Protein AF-A0A0D6LN26-F1 (afdb_monomer_lite)

InterPro domains:
  IPR051962 Cuticlin domain-cont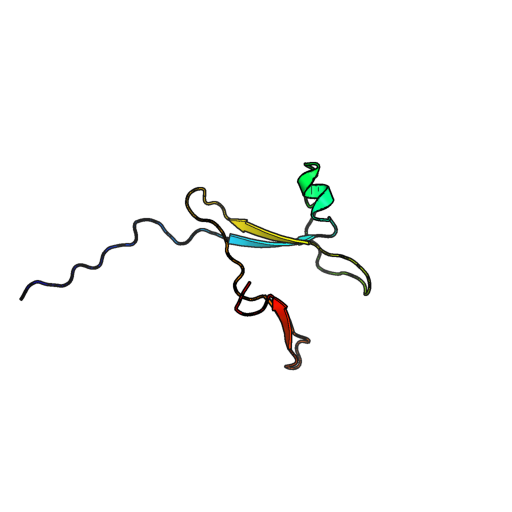aining protein [PTHR22907] (1-82)
  IPR057475 Cuticlin, C-terminal domain [PF25301] (28-82)

pLDDT: mean 87.1, std 10.96, range [46.34, 97.06]

Organism: NCBI:txid53326

Secondary structure (DSSP, 8-state):
-PPPPP---SSPPP-EEEEEES--HHHHHTT----S--S---TT---EEEEEE--SS-------EEEE-SSS-EEEEE-TT-

Sequence (82 aa):
MIPTTELEARHGIPGCSYSIHRSSIEDLDEGKAAGPPIQFARVGDRVLHQWHCNDKMFGVLINNCYVTDGFGKKADVINDKG

Radius of gyration: 18.26 Å; chains: 1; bounding box: 32×59×32 Å

Structure (mmCIF, N/CA/C/O backbone):
data_AF-A0A0D6LN26-F1
#
_entry.id   AF-A0A0D6LN26-F1
#
loop_
_atom_site.group_PDB
_atom_site.id
_atom_site.type_symbol
_atom_site.label_atom_id
_atom_site.label_alt_id
_atom_site.label_comp_id
_atom_site.label_asym_id
_atom_site.label_entity_id
_atom_site.label_seq_id
_atom_site.pdbx_PDB_ins_code
_atom_site.Cartn_x
_atom_site.Cartn_y
_atom_site.Cartn_z
_atom_site.occupancy
_atom_site.B_iso_or_equiv
_atom_site.auth_seq_id
_atom_site.auth_comp_id
_atom_site.auth_asym_id
_atom_site.auth_atom_id
_atom_site.pdbx_PDB_model_num
ATOM 1 N N . MET A 1 1 ? 16.124 -45.156 -12.731 1.00 46.34 1 MET A N 1
ATOM 2 C CA . MET A 1 1 ? 15.373 -44.041 -12.119 1.00 46.34 1 MET A CA 1
ATOM 3 C C . MET A 1 1 ? 16.099 -42.757 -12.462 1.00 46.34 1 MET A C 1
ATOM 5 O O . MET A 1 1 ? 17.289 -42.683 -12.194 1.00 46.34 1 MET A O 1
ATOM 9 N N . ILE A 1 2 ? 15.422 -41.812 -13.112 1.00 65.56 2 ILE A N 1
ATOM 10 C CA . ILE A 1 2 ? 15.963 -40.471 -13.364 1.00 65.56 2 ILE A CA 1
ATOM 11 C C . ILE A 1 2 ? 15.628 -39.642 -12.117 1.00 65.56 2 ILE A C 1
ATOM 13 O O . ILE A 1 2 ? 14.450 -39.596 -11.760 1.00 65.56 2 ILE A O 1
ATOM 17 N N . PRO A 1 3 ? 16.617 -39.072 -11.410 1.00 74.69 3 PRO A N 1
ATOM 18 C CA . PRO A 1 3 ? 16.348 -38.240 -10.247 1.00 74.69 3 PRO A CA 1
ATOM 19 C C . PRO A 1 3 ? 15.658 -36.946 -10.682 1.00 74.69 3 PRO A C 1
ATOM 21 O O . PRO A 1 3 ? 15.942 -36.402 -11.749 1.00 74.69 3 PRO A O 1
ATOM 24 N N . THR A 1 4 ? 14.746 -36.452 -9.853 1.00 71.00 4 THR A N 1
ATOM 25 C CA . THR A 1 4 ? 14.167 -35.121 -10.020 1.00 71.00 4 THR A CA 1
ATOM 26 C C . THR A 1 4 ? 15.239 -34.087 -9.687 1.00 71.00 4 THR A C 1
ATOM 28 O O . THR A 1 4 ? 15.802 -34.114 -8.594 1.00 71.00 4 THR A O 1
ATOM 31 N N . THR A 1 5 ? 15.533 -33.185 -10.620 1.00 74.31 5 THR A N 1
ATOM 32 C CA . THR A 1 5 ? 16.404 -32.032 -10.368 1.00 74.31 5 THR A CA 1
ATOM 33 C C . THR A 1 5 ? 15.526 -30.866 -9.933 1.00 74.31 5 THR A C 1
ATOM 35 O O . THR A 1 5 ? 14.641 -30.462 -10.689 1.00 74.31 5 THR A O 1
ATOM 38 N N . GLU A 1 6 ? 15.746 -30.322 -8.735 1.00 69.00 6 GLU A N 1
ATOM 39 C CA . GLU A 1 6 ? 15.127 -29.053 -8.350 1.00 69.00 6 GLU A CA 1
ATOM 40 C C . GLU A 1 6 ? 15.661 -27.945 -9.259 1.00 69.00 6 GLU A C 1
ATOM 42 O O . GLU A 1 6 ? 16.866 -27.703 -9.352 1.00 69.00 6 GLU A O 1
ATOM 47 N N . LEU A 1 7 ? 14.751 -27.290 -9.975 1.00 69.12 7 LEU A N 1
ATOM 48 C CA . LEU A 1 7 ? 15.071 -26.078 -10.706 1.00 69.12 7 LEU A CA 1
ATOM 49 C C . LEU A 1 7 ? 15.136 -24.948 -9.678 1.00 69.12 7 LEU A C 1
ATOM 51 O O . LEU A 1 7 ? 14.097 -24.467 -9.230 1.00 69.12 7 LEU A O 1
ATOM 55 N N . GLU A 1 8 ? 16.341 -24.520 -9.300 1.00 61.22 8 GLU A N 1
ATOM 56 C CA . GLU A 1 8 ? 16.486 -23.274 -8.551 1.00 61.22 8 GLU A CA 1
ATOM 57 C C . GLU A 1 8 ? 15.853 -22.147 -9.372 1.00 61.22 8 GLU A C 1
ATOM 59 O O . GLU A 1 8 ? 16.280 -21.855 -10.496 1.00 61.22 8 GLU A O 1
ATOM 64 N N . ALA A 1 9 ? 14.810 -21.522 -8.824 1.00 59.91 9 ALA A N 1
ATOM 65 C CA . ALA A 1 9 ? 14.268 -20.288 -9.359 1.00 59.91 9 ALA A CA 1
ATOM 66 C C . ALA A 1 9 ? 15.391 -19.244 -9.312 1.00 59.91 9 ALA A C 1
ATOM 68 O O . ALA A 1 9 ? 15.685 -18.663 -8.274 1.00 59.91 9 ALA A O 1
ATOM 69 N N . ARG A 1 10 ? 16.063 -19.032 -10.449 1.00 59.00 10 ARG A N 1
ATOM 70 C CA . ARG A 1 10 ? 17.249 -18.164 -10.560 1.00 59.00 10 ARG A CA 1
ATOM 71 C C . ARG A 1 10 ? 16.965 -16.679 -10.294 1.00 59.00 10 ARG A C 1
ATOM 73 O O . ARG A 1 10 ? 17.883 -15.872 -10.375 1.00 59.00 10 ARG A O 1
ATOM 80 N N . HIS A 1 11 ? 15.717 -16.321 -9.999 1.00 61.56 11 HIS A N 1
ATOM 81 C CA . HIS A 1 11 ? 15.316 -14.993 -9.559 1.00 61.56 11 HIS A CA 1
ATOM 82 C C . HIS A 1 11 ? 14.629 -15.102 -8.203 1.00 61.56 11 HIS A C 1
ATOM 84 O O . HIS A 1 11 ? 13.597 -15.760 -8.074 1.00 61.56 11 HIS A O 1
ATOM 90 N N . GLY A 1 12 ? 15.226 -14.464 -7.195 1.00 67.94 12 GLY A N 1
ATOM 91 C CA . GLY A 1 12 ? 14.600 -14.306 -5.890 1.00 67.94 12 GLY A CA 1
ATOM 92 C C . GLY A 1 12 ? 13.291 -13.529 -6.011 1.00 67.94 12 GLY A C 1
ATOM 93 O O . GLY A 1 12 ? 13.124 -12.712 -6.916 1.00 67.94 12 GLY A O 1
ATOM 94 N N . ILE A 1 13 ? 12.363 -13.793 -5.094 1.00 70.62 13 ILE A N 1
ATOM 95 C CA . ILE A 1 13 ? 11.109 -13.042 -5.003 1.00 70.62 13 ILE A CA 1
ATOM 96 C C . ILE A 1 13 ? 11.459 -11.555 -4.818 1.00 70.62 13 ILE A C 1
ATOM 98 O O . ILE A 1 13 ? 12.270 -11.241 -3.939 1.00 70.62 13 ILE A O 1
ATOM 102 N N . PRO A 1 14 ? 10.885 -10.645 -5.624 1.00 81.06 14 PRO A N 1
ATOM 103 C CA . PRO A 1 14 ? 11.221 -9.234 -5.549 1.00 81.06 14 PRO A CA 1
ATOM 104 C C . PRO A 1 14 ? 10.838 -8.638 -4.194 1.00 81.06 14 PRO A C 1
ATOM 106 O O . PRO A 1 14 ? 9.801 -8.962 -3.610 1.00 81.06 14 PRO A O 1
ATOM 109 N N . GLY A 1 15 ? 11.692 -7.748 -3.691 1.00 84.62 15 GLY A N 1
ATOM 110 C CA . GLY A 1 15 ? 11.439 -7.028 -2.453 1.00 84.62 15 GLY A CA 1
ATOM 111 C C . GLY A 1 15 ? 10.394 -5.947 -2.694 1.00 84.62 15 GLY A C 1
ATOM 112 O O . GLY A 1 15 ? 10.658 -4.967 -3.389 1.00 84.62 15 GLY A O 1
ATOM 113 N N . CYS A 1 16 ? 9.216 -6.113 -2.104 1.00 88.88 16 CYS A N 1
ATOM 114 C CA . CYS A 1 16 ? 8.137 -5.140 -2.198 1.00 88.88 16 CYS A CA 1
ATOM 115 C C . CYS A 1 16 ? 7.887 -4.471 -0.847 1.00 88.88 16 CYS A C 1
ATOM 117 O O . CYS A 1 16 ? 7.863 -5.133 0.192 1.00 88.88 16 CYS A O 1
ATOM 119 N N . SER A 1 17 ? 7.669 -3.161 -0.863 1.00 91.44 17 SER A N 1
ATOM 120 C CA . SER A 1 17 ? 7.243 -2.378 0.291 1.00 91.44 17 SER A CA 1
ATOM 121 C C . SER A 1 17 ? 5.846 -1.808 0.070 1.00 91.44 17 SER A C 1
ATOM 123 O O . SER A 1 17 ? 5.403 -1.613 -1.062 1.00 91.44 17 SER A O 1
ATOM 125 N N . TYR A 1 18 ? 5.149 -1.564 1.176 1.00 92.44 18 TYR A N 1
ATOM 126 C CA . TYR A 1 18 ? 3.811 -0.992 1.196 1.00 92.44 18 TYR A CA 1
ATOM 127 C C . TYR A 1 18 ? 3.784 0.249 2.087 1.00 92.44 18 TYR A C 1
ATOM 129 O O . TYR A 1 18 ? 4.313 0.230 3.202 1.00 92.44 18 TYR A O 1
ATOM 137 N N . SER A 1 19 ? 3.144 1.310 1.605 1.00 95.00 19 SER A N 1
ATOM 138 C CA . SER A 1 19 ? 2.966 2.564 2.333 1.00 95.00 19 SER A CA 1
ATOM 139 C C . SER A 1 19 ? 1.641 3.243 1.985 1.00 95.00 19 SER A C 1
ATOM 141 O O . SER A 1 19 ? 1.051 3.005 0.932 1.00 95.00 19 SER A O 1
ATOM 143 N N . ILE A 1 20 ? 1.160 4.095 2.8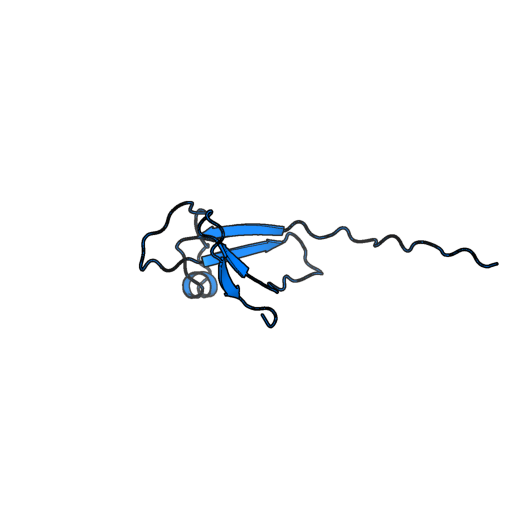94 1.00 95.94 20 ILE A N 1
ATOM 144 C CA . ILE A 1 20 ? -0.067 4.882 2.720 1.00 95.94 20 ILE A CA 1
ATOM 145 C C . ILE A 1 20 ? 0.303 6.363 2.689 1.00 95.94 20 ILE A C 1
ATOM 147 O O . ILE A 1 20 ? 1.095 6.807 3.519 1.00 95.94 20 ILE A O 1
ATOM 151 N N . HIS A 1 21 ? -0.287 7.131 1.776 1.00 97.06 21 HIS A N 1
ATOM 152 C CA . HIS A 1 21 ? 0.008 8.548 1.553 1.00 97.06 21 HIS A CA 1
ATOM 153 C C . HIS A 1 21 ? -1.274 9.392 1.476 1.00 97.06 21 HIS A C 1
ATOM 155 O O . HIS A 1 21 ? -2.361 8.866 1.246 1.00 97.06 21 HIS A O 1
ATOM 161 N N . ARG A 1 22 ? -1.154 10.716 1.662 1.00 95.75 22 ARG A N 1
ATOM 162 C CA . ARG A 1 22 ? -2.275 11.676 1.492 1.00 95.75 22 ARG A CA 1
ATOM 163 C C . ARG A 1 22 ? -2.485 12.150 0.054 1.00 95.75 22 ARG A C 1
ATOM 165 O O . ARG A 1 22 ? -3.445 12.864 -0.206 1.00 95.75 22 ARG A O 1
ATOM 172 N N . SER A 1 23 ? -1.551 11.834 -0.831 1.00 94.81 23 SER A N 1
ATOM 173 C CA . SER A 1 23 ? -1.629 12.166 -2.251 1.00 94.81 23 SER A CA 1
ATOM 174 C C . SER A 1 23 ? -2.722 11.364 -2.954 1.00 94.81 23 SER A C 1
ATOM 176 O O . SER A 1 23 ? -3.343 10.470 -2.374 1.00 94.81 23 SER A O 1
ATOM 178 N N . SER A 1 24 ? -2.954 11.715 -4.212 1.00 94.62 24 SER A N 1
ATOM 179 C CA . SER A 1 24 ? -3.923 11.078 -5.096 1.00 94.62 24 SER A CA 1
ATOM 180 C C . SER A 1 24 ? -3.247 10.412 -6.302 1.00 94.62 24 SER A C 1
ATOM 182 O O . SER A 1 24 ? -2.044 10.571 -6.508 1.00 94.62 24 SER A O 1
ATOM 184 N N . ILE A 1 25 ? -4.014 9.651 -7.091 1.00 92.62 25 ILE A N 1
ATOM 185 C CA . ILE A 1 25 ? -3.515 9.081 -8.354 1.00 92.62 25 ILE A CA 1
ATOM 186 C C . ILE A 1 25 ? -3.265 10.199 -9.366 1.00 92.62 25 ILE A C 1
ATOM 188 O O . ILE A 1 25 ? -2.249 10.188 -10.048 1.00 92.62 25 ILE A O 1
ATOM 192 N N . GLU A 1 26 ? -4.126 11.214 -9.380 1.00 94.56 26 GLU A N 1
ATOM 193 C CA . GLU A 1 26 ? -4.010 12.374 -10.259 1.00 94.56 26 GLU A CA 1
ATOM 194 C C . GLU A 1 26 ? -2.700 13.137 -10.005 1.00 94.56 26 GLU A C 1
ATOM 196 O O . GLU A 1 26 ? -2.015 13.537 -10.942 1.00 94.56 26 GLU A O 1
ATOM 201 N N . ASP A 1 27 ? -2.292 13.269 -8.737 1.00 94.12 27 ASP A N 1
ATOM 202 C CA . ASP A 1 27 ? -0.997 13.863 -8.395 1.00 94.12 27 ASP A CA 1
ATOM 203 C C . ASP A 1 27 ? 0.178 13.061 -8.976 1.00 94.12 27 ASP A C 1
ATOM 205 O O . ASP A 1 27 ? 1.146 13.655 -9.454 1.00 94.12 27 ASP A O 1
ATOM 209 N N . LEU A 1 28 ? 0.103 11.725 -8.945 1.00 92.38 28 LEU A N 1
ATOM 210 C CA . LEU A 1 28 ? 1.142 10.861 -9.512 1.00 92.38 28 LEU A CA 1
ATOM 211 C C . LEU A 1 28 ? 1.187 10.940 -11.040 1.00 92.38 28 LEU A C 1
ATOM 213 O O . LEU A 1 28 ? 2.279 10.991 -11.605 1.00 92.38 28 LEU A O 1
ATOM 217 N N . ASP A 1 29 ? 0.026 10.978 -11.693 1.00 94.38 29 ASP A N 1
ATOM 218 C CA . ASP A 1 29 ? -0.089 11.086 -13.151 1.00 94.38 29 ASP A CA 1
ATOM 219 C C . ASP A 1 29 ? 0.454 12.430 -13.665 1.00 94.38 29 ASP A C 1
ATOM 221 O O . ASP A 1 29 ? 1.046 12.505 -14.742 1.00 94.38 29 ASP A O 1
ATOM 225 N N . GLU A 1 30 ? 0.343 13.489 -12.858 1.00 96.69 30 GLU A N 1
ATOM 226 C CA . GLU A 1 30 ? 0.984 14.789 -13.096 1.00 96.69 30 GLU A CA 1
ATOM 227 C C . GLU A 1 30 ? 2.497 14.798 -12.782 1.00 96.69 30 GLU A C 1
ATOM 229 O O . GLU A 1 30 ? 3.168 15.819 -12.955 1.00 96.69 30 GLU A O 1
ATOM 234 N N . GLY A 1 31 ? 3.057 13.678 -12.318 1.00 93.94 31 GLY A N 1
ATOM 235 C CA . GLY A 1 31 ? 4.474 13.525 -11.992 1.00 93.94 31 GLY A CA 1
ATOM 236 C C . GLY A 1 31 ? 4.874 14.053 -10.612 1.00 93.94 31 GLY A C 1
ATOM 237 O O . GLY A 1 31 ? 6.070 14.171 -10.324 1.00 93.94 31 GLY A O 1
ATOM 238 N N . LYS A 1 32 ? 3.915 14.377 -9.736 1.00 95.19 32 LYS A N 1
ATOM 239 C CA . LYS A 1 32 ? 4.216 14.735 -8.344 1.00 95.19 32 LYS A CA 1
ATOM 240 C C . LYS A 1 32 ? 4.556 13.477 -7.548 1.00 95.19 32 LYS A C 1
ATOM 242 O O . LYS A 1 32 ? 4.081 12.377 -7.814 1.00 95.19 32 LYS A O 1
ATOM 247 N N . ALA A 1 33 ? 5.384 13.641 -6.522 1.00 92.31 33 ALA A N 1
ATOM 248 C CA . ALA A 1 33 ? 5.696 12.547 -5.612 1.00 92.31 33 ALA A CA 1
ATOM 249 C C . ALA A 1 33 ? 4.497 12.219 -4.705 1.00 92.31 33 ALA A C 1
ATOM 251 O O . ALA A 1 33 ? 3.781 13.120 -4.269 1.00 92.31 33 ALA A O 1
ATOM 252 N N . ALA A 1 34 ? 4.364 10.947 -4.306 1.00 93.00 34 ALA A N 1
ATOM 253 C CA . ALA A 1 34 ? 3.346 10.505 -3.346 1.00 93.00 34 ALA A CA 1
ATOM 254 C C . ALA A 1 34 ? 3.434 11.232 -1.985 1.00 93.00 34 ALA A C 1
ATOM 256 O O . ALA A 1 34 ? 2.456 11.301 -1.238 1.00 93.00 34 ALA A O 1
ATOM 257 N N . GLY A 1 35 ? 4.601 11.787 -1.651 1.00 93.94 35 GLY A N 1
ATOM 258 C CA . GLY A 1 35 ? 4.859 12.457 -0.380 1.00 93.94 35 GLY A CA 1
ATOM 259 C C . GLY A 1 35 ? 5.225 11.479 0.742 1.00 93.94 35 GLY A C 1
ATOM 260 O O . GLY A 1 35 ? 5.427 10.291 0.495 1.00 93.94 35 GLY A O 1
ATOM 261 N N . PRO A 1 36 ? 5.353 11.956 1.990 1.00 96.06 36 PRO A N 1
ATOM 262 C CA . PRO A 1 36 ? 5.725 11.105 3.115 1.00 96.06 36 PRO A CA 1
ATOM 263 C C . PRO A 1 36 ? 4.605 10.113 3.474 1.00 96.06 36 PRO A C 1
ATOM 265 O O . PRO A 1 36 ? 3.424 10.456 3.347 1.00 96.06 36 PRO A O 1
ATOM 268 N N . PRO A 1 37 ? 4.954 8.905 3.955 1.00 96.81 37 PRO A N 1
ATOM 269 C CA . PRO A 1 37 ? 3.968 7.953 4.437 1.00 96.81 37 PRO A CA 1
ATOM 270 C C . PRO A 1 37 ? 3.266 8.478 5.692 1.00 96.81 37 PRO A C 1
ATOM 272 O O . PRO A 1 37 ? 3.861 9.174 6.521 1.00 96.81 37 PRO A O 1
ATOM 275 N N . ILE A 1 38 ? 1.996 8.122 5.849 1.00 96.62 38 ILE A N 1
ATOM 276 C CA . ILE A 1 38 ? 1.172 8.504 6.994 1.00 96.62 38 ILE A CA 1
ATOM 277 C C . ILE A 1 38 ? 0.812 7.299 7.854 1.00 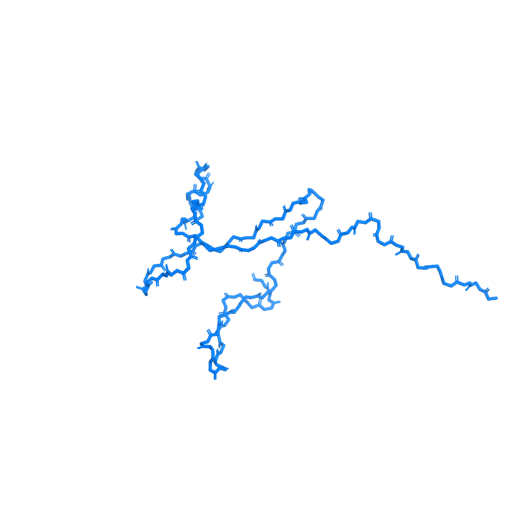96.62 38 ILE A C 1
ATOM 279 O O . ILE A 1 38 ? 0.698 6.176 7.374 1.00 96.62 38 ILE A O 1
ATOM 283 N N . GLN A 1 39 ? 0.580 7.567 9.136 1.00 95.38 39 GLN A N 1
ATOM 284 C CA . GLN A 1 39 ? 0.080 6.578 10.095 1.00 95.38 39 GLN A CA 1
ATOM 285 C C . GLN A 1 39 ? -1.387 6.821 10.473 1.00 95.38 39 GLN A C 1
ATOM 287 O O . GLN A 1 39 ? -2.053 5.919 10.966 1.00 95.38 39 GLN A O 1
ATOM 292 N N . PHE A 1 40 ? -1.896 8.036 10.238 1.00 94.75 40 PHE A N 1
ATOM 2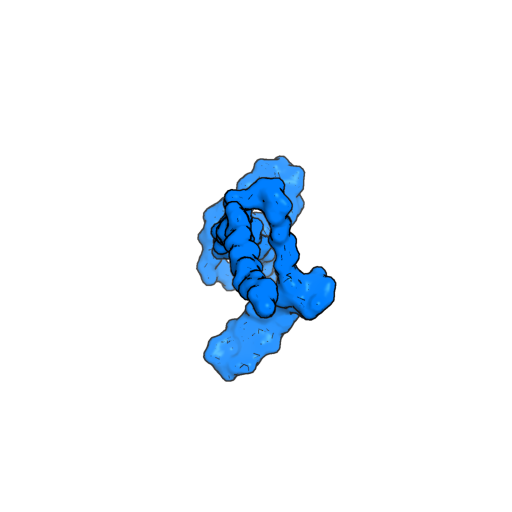93 C CA . PHE A 1 40 ? -3.230 8.453 10.660 1.00 94.75 40 PHE A CA 1
ATOM 294 C C . PHE A 1 40 ? -3.931 9.259 9.563 1.00 94.75 40 PHE A C 1
ATOM 296 O O . PHE A 1 40 ? -3.335 10.161 8.958 1.00 94.75 40 PHE A O 1
ATOM 303 N N . ALA A 1 41 ? -5.216 8.971 9.378 1.00 94.56 41 ALA A N 1
ATOM 304 C CA . ALA A 1 41 ? -6.146 9.681 8.507 1.00 94.56 41 ALA A CA 1
ATOM 305 C C . ALA A 1 41 ? -7.460 9.935 9.262 1.00 94.56 41 ALA A C 1
ATOM 307 O O . ALA A 1 41 ? -7.741 9.284 10.272 1.00 94.56 41 ALA A O 1
ATOM 308 N N . ARG A 1 42 ? -8.252 10.902 8.801 1.00 95.19 42 ARG A N 1
ATOM 309 C CA . ARG A 1 42 ? -9.577 11.211 9.347 1.00 95.19 42 ARG A CA 1
ATOM 310 C C . ARG A 1 42 ? -10.664 10.596 8.476 1.00 95.19 42 ARG A C 1
ATOM 312 O O . ARG A 1 42 ? -10.467 10.332 7.294 1.00 95.19 42 ARG A O 1
ATOM 319 N N . VAL A 1 43 ? -11.840 10.392 9.062 1.00 94.25 43 VAL A N 1
ATOM 320 C CA . VAL A 1 43 ? -13.018 9.973 8.295 1.00 94.25 43 VAL A CA 1
ATOM 321 C C . VAL A 1 43 ? -13.328 11.040 7.243 1.00 94.25 43 VAL A C 1
ATOM 323 O O . VAL A 1 43 ? -13.464 12.214 7.581 1.00 94.25 43 VAL A O 1
ATOM 326 N N . GLY A 1 44 ? -13.433 10.613 5.984 1.00 94.06 44 GLY A N 1
ATOM 327 C CA . GLY A 1 44 ? -13.622 11.487 4.824 1.00 94.06 44 GLY A CA 1
ATOM 328 C C . GLY A 1 44 ? -12.338 11.784 4.043 1.00 94.06 44 GLY A C 1
ATOM 329 O O . GLY A 1 44 ? -12.434 12.205 2.892 1.00 94.06 44 GLY A O 1
ATOM 330 N N . ASP A 1 45 ? -11.158 11.515 4.611 1.00 94.19 45 ASP A N 1
ATOM 331 C CA . ASP 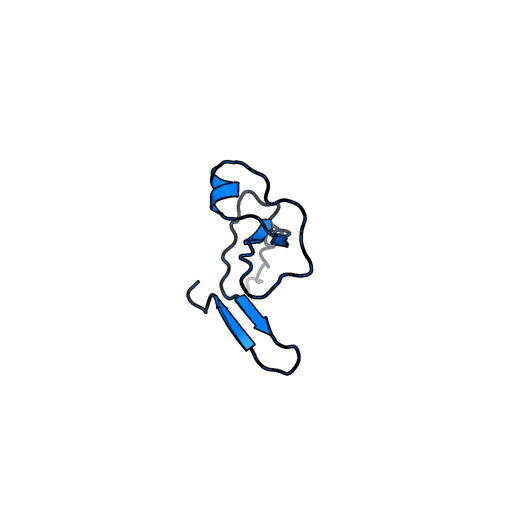A 1 45 ? -9.896 11.659 3.885 1.00 94.19 45 ASP A CA 1
ATOM 332 C C . ASP A 1 45 ? -9.787 10.592 2.787 1.00 94.19 45 ASP A C 1
ATOM 334 O O . ASP A 1 45 ? -10.124 9.421 2.985 1.00 94.19 45 ASP A O 1
ATOM 338 N N . ARG A 1 46 ? -9.259 10.992 1.628 1.00 92.12 46 ARG A N 1
ATOM 339 C CA . ARG A 1 46 ? -8.801 10.062 0.592 1.00 92.12 46 ARG A CA 1
ATOM 340 C C . ARG A 1 46 ? -7.330 9.757 0.846 1.00 92.12 46 ARG A C 1
ATOM 342 O O . ARG A 1 46 ? -6.553 10.666 1.127 1.00 92.12 46 ARG A O 1
ATOM 349 N N . VAL A 1 47 ? -6.963 8.484 0.755 1.00 95.25 47 VAL A N 1
ATOM 350 C CA . VAL A 1 47 ? -5.582 8.030 0.932 1.00 95.25 47 VAL A CA 1
ATOM 351 C C . VAL A 1 47 ? -5.153 7.174 -0.248 1.00 95.25 47 VAL A C 1
ATOM 353 O O . VAL A 1 47 ? -5.950 6.421 -0.808 1.00 95.25 47 VAL A O 1
ATOM 356 N N . LEU A 1 48 ? -3.881 7.285 -0.606 1.00 95.12 48 LEU A N 1
ATOM 357 C CA . LEU A 1 48 ? -3.238 6.479 -1.629 1.00 95.12 48 LEU A CA 1
ATOM 358 C C . LEU A 1 48 ? -2.516 5.307 -0.967 1.00 95.12 48 LEU A C 1
ATOM 360 O O . LEU A 1 48 ? -1.643 5.505 -0.123 1.00 95.12 48 LEU A O 1
ATOM 364 N N . HIS A 1 49 ? -2.853 4.095 -1.390 1.00 94.12 49 HIS A N 1
ATOM 365 C CA . HIS A 1 49 ? -2.133 2.877 -1.041 1.00 94.12 49 HIS A CA 1
ATOM 366 C C . HIS A 1 49 ? -1.093 2.596 -2.126 1.00 94.12 49 HIS A C 1
ATOM 368 O O . HIS A 1 49 ? -1.452 2.404 -3.287 1.00 94.12 49 HIS A O 1
ATOM 374 N N . GLN A 1 50 ? 0.187 2.580 -1.762 1.00 92.50 50 GLN A N 1
ATOM 375 C CA . GLN A 1 50 ? 1.285 2.409 -2.704 1.00 92.50 50 GLN A CA 1
ATOM 376 C C . GLN A 1 50 ? 2.060 1.127 -2.404 1.00 92.50 50 GLN A C 1
ATOM 378 O O . GLN A 1 50 ? 2.536 0.922 -1.288 1.00 92.50 50 GLN A O 1
ATOM 383 N N . TRP A 1 51 ? 2.227 0.299 -3.436 1.00 91.12 51 TRP A N 1
ATOM 384 C CA . TRP A 1 51 ? 3.181 -0.805 -3.449 1.00 91.12 51 TRP A CA 1
ATOM 385 C C . TRP A 1 51 ? 4.364 -0.421 -4.329 1.00 91.12 51 TRP A C 1
ATOM 387 O O . TRP A 1 51 ? 4.184 -0.005 -5.474 1.00 91.12 51 TRP A O 1
ATOM 397 N N . HIS A 1 52 ? 5.573 -0.557 -3.797 1.00 88.19 52 HIS A N 1
ATOM 398 C CA . HIS A 1 52 ? 6.806 -0.316 -4.534 1.00 88.19 52 HIS A CA 1
ATOM 399 C C . HIS A 1 52 ? 7.653 -1.584 -4.530 1.00 88.19 52 HIS A C 1
ATOM 401 O O . HIS A 1 52 ? 7.992 -2.086 -3.462 1.00 88.19 52 HIS A O 1
ATOM 407 N N . CYS A 1 53 ? 8.012 -2.086 -5.710 1.00 88.38 53 CYS A N 1
ATOM 408 C CA . CYS A 1 53 ? 8.900 -3.237 -5.849 1.00 88.38 53 CYS A CA 1
ATOM 409 C C . CYS A 1 53 ? 10.146 -2.848 -6.625 1.00 88.38 53 CYS A C 1
ATOM 411 O O . CYS A 1 53 ? 10.081 -2.129 -7.622 1.00 88.38 53 CYS A O 1
ATOM 413 N N . ASN A 1 54 ? 11.286 -3.348 -6.167 1.00 84.31 54 ASN A N 1
ATOM 414 C CA . ASN A 1 54 ? 12.593 -3.074 -6.751 1.00 84.31 54 ASN A CA 1
ATOM 415 C C . ASN A 1 54 ? 12.943 -4.046 -7.891 1.00 84.31 54 ASN A C 1
ATOM 417 O O . ASN A 1 54 ? 14.071 -4.529 -7.973 1.00 84.31 54 ASN A O 1
ATOM 421 N N . ASP A 1 55 ? 11.983 -4.325 -8.772 1.00 83.94 55 ASP A N 1
ATOM 422 C CA . ASP A 1 55 ? 12.128 -5.291 -9.859 1.00 83.94 55 ASP A CA 1
ATOM 423 C C . ASP A 1 55 ? 11.670 -4.698 -11.194 1.00 83.94 55 ASP A C 1
ATOM 425 O O . ASP A 1 55 ? 10.766 -3.866 -11.248 1.00 83.94 55 ASP A O 1
ATOM 429 N N . LYS A 1 56 ? 12.350 -5.085 -12.275 1.00 82.12 56 LYS A N 1
ATOM 430 C CA . LYS A 1 56 ? 12.080 -4.609 -13.641 1.00 82.12 56 LYS A CA 1
ATOM 431 C C . LYS A 1 56 ? 11.458 -5.681 -14.536 1.00 82.12 56 LYS A C 1
ATOM 433 O O . LYS A 1 56 ? 10.997 -5.353 -15.624 1.00 82.12 56 LYS A O 1
ATOM 438 N N . MET A 1 57 ? 11.501 -6.944 -14.121 1.00 82.81 57 MET A N 1
ATOM 439 C CA . MET A 1 57 ? 10.957 -8.091 -14.847 1.00 82.81 57 MET A CA 1
ATOM 440 C C . MET A 1 57 ? 9.582 -8.511 -14.332 1.00 82.81 57 MET A C 1
ATOM 442 O O . MET A 1 57 ? 8.772 -8.996 -15.118 1.00 82.81 57 MET A O 1
ATOM 446 N N . PHE A 1 58 ? 9.305 -8.310 -13.045 1.00 83.19 58 PHE A N 1
ATOM 447 C CA . PHE A 1 58 ? 8.029 -8.648 -12.426 1.00 83.19 58 PHE A CA 1
ATOM 448 C C . PHE A 1 58 ? 7.199 -7.400 -12.114 1.00 83.19 58 PHE A C 1
ATOM 450 O O . PHE A 1 58 ? 7.723 -6.357 -11.730 1.00 83.19 58 PHE A O 1
ATOM 457 N N . GLY A 1 59 ? 5.880 -7.529 -12.266 1.00 80.31 59 GLY A N 1
ATOM 458 C CA . GLY A 1 59 ? 4.895 -6.547 -11.814 1.00 80.31 59 GLY A CA 1
ATOM 459 C C . GLY A 1 59 ? 4.151 -7.031 -10.569 1.00 80.31 59 GLY A C 1
ATOM 460 O O . GLY A 1 59 ? 4.190 -8.214 -10.228 1.00 80.31 59 GLY A O 1
ATOM 461 N N . VAL A 1 60 ? 3.446 -6.116 -9.902 1.00 85.81 60 VAL A N 1
ATOM 462 C CA . VAL A 1 60 ? 2.601 -6.432 -8.742 1.00 85.81 60 VAL A CA 1
ATOM 463 C C . VAL A 1 60 ? 1.154 -6.558 -9.175 1.00 85.81 60 VAL A C 1
ATOM 465 O O . VAL A 1 60 ? 0.621 -5.663 -9.825 1.00 85.81 60 VAL A O 1
ATOM 468 N N . LEU A 1 61 ? 0.507 -7.630 -8.730 1.00 87.38 61 LEU A N 1
ATOM 469 C CA . LEU A 1 61 ? -0.944 -7.743 -8.716 1.00 87.38 61 LEU A CA 1
ATOM 470 C C . LEU A 1 61 ? -1.417 -7.771 -7.262 1.00 87.38 61 LEU A C 1
ATOM 472 O O . LEU A 1 61 ? -0.996 -8.630 -6.486 1.00 87.38 61 LEU A O 1
ATOM 476 N N . ILE A 1 62 ? -2.307 -6.849 -6.897 1.00 89.12 62 ILE A N 1
ATOM 477 C CA . ILE A 1 62 ? -2.954 -6.864 -5.584 1.00 89.12 62 ILE A CA 1
ATOM 478 C C . ILE A 1 62 ? -4.196 -7.746 -5.692 1.00 89.12 62 ILE A C 1
ATOM 480 O O . ILE A 1 62 ? -5.241 -7.301 -6.147 1.00 89.12 62 ILE A O 1
ATOM 484 N N . ASN A 1 63 ? -4.063 -9.013 -5.299 1.00 88.25 63 ASN A N 1
ATOM 485 C CA . ASN A 1 63 ? -5.151 -9.988 -5.410 1.00 88.25 63 ASN A CA 1
ATOM 486 C C . ASN A 1 63 ? -6.254 -9.794 -4.363 1.00 88.25 63 ASN A C 1
ATOM 488 O O . ASN A 1 63 ? -7.386 -10.190 -4.578 1.00 88.25 63 ASN A O 1
ATOM 492 N N . ASN A 1 64 ? -5.919 -9.266 -3.188 1.00 89.50 64 ASN A N 1
ATOM 493 C CA . ASN A 1 64 ? -6.881 -8.975 -2.137 1.00 89.50 64 ASN A CA 1
ATOM 494 C C . ASN A 1 64 ? -6.317 -7.921 -1.184 1.00 89.50 64 ASN A C 1
ATOM 496 O O . ASN A 1 64 ? -5.129 -7.908 -0.864 1.00 89.50 64 ASN A O 1
ATOM 500 N N . CYS A 1 65 ? -7.187 -7.047 -0.689 1.00 91.94 65 CYS A N 1
ATOM 501 C CA . CYS A 1 65 ? -6.844 -6.057 0.323 1.00 91.94 65 CYS A CA 1
ATOM 502 C C . CYS A 1 65 ? -8.024 -5.904 1.267 1.00 91.94 65 CYS A C 1
ATOM 504 O O . CYS A 1 65 ? -9.171 -5.827 0.831 1.00 91.94 65 CYS A O 1
ATOM 506 N N . TYR A 1 66 ? -7.754 -5.863 2.563 1.00 93.12 66 TYR A N 1
ATOM 507 C CA . TYR A 1 66 ? -8.793 -5.715 3.563 1.00 93.12 66 TYR A CA 1
ATOM 508 C C . TYR A 1 66 ? -8.280 -4.958 4.774 1.00 93.12 66 TYR A C 1
ATOM 510 O O . TYR A 1 66 ? -7.094 -4.995 5.101 1.00 93.12 66 TYR A O 1
ATOM 518 N N . VAL A 1 67 ? -9.207 -4.305 5.461 1.00 92.62 67 VAL A N 1
ATOM 519 C CA . VAL A 1 67 ? -8.958 -3.627 6.731 1.00 92.62 67 VAL A CA 1
ATOM 520 C C . VAL A 1 67 ? -9.620 -4.403 7.860 1.00 92.62 67 VAL A C 1
ATOM 522 O O . VAL A 1 67 ? -10.681 -5.006 7.675 1.00 92.62 67 VAL A O 1
ATOM 525 N N . THR A 1 68 ? -8.983 -4.408 9.028 1.00 93.56 68 THR A N 1
ATOM 526 C CA . THR A 1 68 ? -9.524 -5.022 10.243 1.00 93.56 68 THR A CA 1
ATOM 527 C C . THR A 1 68 ? -9.714 -3.961 11.316 1.00 93.56 68 THR A C 1
ATOM 529 O O . THR A 1 68 ? -8.987 -2.970 11.361 1.00 93.56 68 THR A O 1
ATOM 532 N N . ASP A 1 69 ? -10.697 -4.165 12.188 1.00 92.56 69 ASP A N 1
ATOM 533 C CA . ASP A 1 69 ? -10.913 -3.305 13.358 1.00 92.56 69 ASP A CA 1
ATOM 534 C C . ASP A 1 69 ? -10.066 -3.718 14.575 1.00 92.56 69 ASP A C 1
ATOM 536 O O . ASP A 1 69 ? -10.151 -3.094 15.628 1.00 92.56 69 ASP A O 1
ATOM 540 N N . GLY A 1 70 ? -9.264 -4.781 14.448 1.00 91.69 70 GLY A N 1
ATOM 541 C CA . GLY A 1 70 ? -8.518 -5.394 15.551 1.00 91.69 70 GLY A CA 1
ATOM 542 C C . GLY A 1 70 ? -9.353 -6.297 16.472 1.00 91.69 70 GLY A C 1
ATOM 543 O O . GLY A 1 70 ? -8.776 -7.010 17.287 1.00 91.69 70 GLY A O 1
ATOM 544 N N . PHE A 1 71 ? -10.680 -6.337 16.313 1.00 93.69 71 PHE A N 1
ATOM 545 C CA . PHE A 1 71 ? -11.622 -7.126 17.122 1.00 93.69 71 PHE A CA 1
ATOM 546 C C . PHE A 1 71 ? -12.269 -8.281 16.340 1.00 93.69 71 PHE A C 1
ATOM 548 O O . PHE A 1 71 ? -13.184 -8.940 16.831 1.00 93.69 71 PHE A O 1
ATOM 555 N N . GLY A 1 72 ? -11.774 -8.558 15.132 1.00 91.75 72 GLY A N 1
ATOM 556 C CA . GLY A 1 72 ? -12.192 -9.689 14.302 1.00 91.75 72 GLY A CA 1
ATOM 557 C C . GLY A 1 72 ? -13.168 -9.324 13.186 1.00 91.75 72 GLY A C 1
ATOM 558 O O . GLY A 1 72 ? -13.497 -10.190 12.374 1.00 91.75 72 GLY A O 1
ATOM 559 N N . LYS A 1 73 ? -13.594 -8.058 13.076 1.00 95.25 73 LYS A N 1
ATOM 560 C CA . LYS A 1 73 ? -14.328 -7.598 11.898 1.00 95.25 73 LYS A CA 1
ATOM 561 C C . LYS A 1 73 ? -13.342 -7.277 10.782 1.00 95.25 73 LYS A C 1
ATOM 563 O O . LYS A 1 73 ? -12.303 -6.652 10.996 1.00 95.25 73 LYS A O 1
ATOM 568 N N . LYS A 1 74 ? -13.707 -7.683 9.571 1.00 93.25 74 LYS A N 1
ATOM 569 C CA . LYS A 1 74 ? -12.958 -7.433 8.344 1.00 93.25 74 LYS A CA 1
ATOM 570 C C . LYS A 1 74 ? -13.863 -6.743 7.327 1.00 93.25 74 LYS A C 1
ATOM 572 O O . LYS A 1 74 ? -15.042 -7.081 7.228 1.00 93.25 74 LYS A O 1
ATOM 577 N N . ALA A 1 75 ? -13.306 -5.795 6.584 1.00 93.19 75 ALA A N 1
ATOM 578 C CA . ALA A 1 75 ? -13.941 -5.203 5.414 1.00 93.19 75 ALA A CA 1
ATOM 579 C C . ALA A 1 75 ? -12.992 -5.306 4.217 1.00 93.19 75 ALA A C 1
ATOM 581 O O . ALA A 1 75 ? -11.836 -4.888 4.309 1.00 93.19 75 ALA A O 1
ATOM 582 N N . ASP A 1 76 ? -13.478 -5.879 3.118 1.00 92.69 76 ASP A N 1
ATOM 583 C CA . ASP A 1 76 ? -12.708 -5.994 1.883 1.00 92.69 76 ASP A CA 1
ATOM 584 C C . ASP A 1 76 ? -12.673 -4.645 1.156 1.00 92.69 76 ASP A C 1
ATOM 586 O O . ASP A 1 76 ? -13.699 -3.99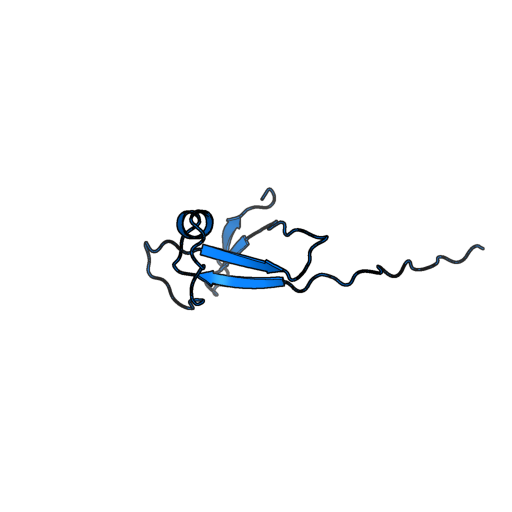3 0.963 1.00 92.69 76 ASP A O 1
ATOM 590 N N . VAL A 1 77 ? -11.466 -4.238 0.772 1.00 92.56 77 VAL A N 1
ATOM 591 C CA . VAL A 1 77 ? -11.186 -3.066 -0.069 1.00 92.56 77 VAL A CA 1
ATOM 592 C C . VAL A 1 77 ? -10.985 -3.514 -1.517 1.00 92.56 77 VAL A C 1
ATOM 594 O O . VAL A 1 77 ? -11.475 -2.866 -2.435 1.00 92.56 77 VAL A O 1
ATOM 597 N N . ILE A 1 78 ? -10.298 -4.645 -1.704 1.00 92.06 78 ILE A N 1
ATOM 598 C CA . ILE A 1 78 ? -10.107 -5.337 -2.984 1.00 92.06 78 ILE A CA 1
ATOM 599 C C . ILE A 1 78 ? -10.465 -6.807 -2.751 1.00 92.06 78 ILE A C 1
ATOM 601 O O . ILE A 1 78 ? -9.986 -7.407 -1.781 1.00 92.06 78 ILE A O 1
ATOM 605 N N . ASN A 1 79 ? -11.317 -7.368 -3.609 1.00 87.25 79 ASN A N 1
ATOM 606 C CA . ASN A 1 79 ? -11.750 -8.765 -3.523 1.00 87.25 79 ASN A CA 1
ATOM 607 C C . ASN A 1 79 ? -10.850 -9.682 -4.367 1.00 87.25 79 ASN A C 1
ATOM 609 O O . ASN A 1 79 ? -9.913 -9.222 -5.000 1.00 87.25 79 ASN A O 1
ATOM 613 N N . ASP A 1 80 ? -11.150 -10.979 -4.376 1.00 85.25 80 ASP A N 1
ATOM 614 C CA . ASP A 1 80 ? -10.385 -12.043 -5.040 1.00 85.25 80 ASP A CA 1
ATOM 615 C C . ASP A 1 80 ? -10.313 -11.958 -6.577 1.00 85.25 80 ASP A C 1
ATOM 617 O O . ASP A 1 80 ? -9.723 -12.832 -7.214 1.00 85.25 80 ASP A O 1
ATOM 621 N N . LYS A 1 81 ? -10.917 -10.933 -7.183 1.00 82.06 81 LYS A N 1
ATOM 622 C CA . LYS A 1 81 ? -10.873 -10.670 -8.626 1.00 82.06 81 LYS A CA 1
ATOM 623 C C . LYS A 1 81 ? -10.004 -9.465 -8.992 1.00 82.06 81 LYS A C 1
ATOM 625 O O . LYS A 1 81 ? -9.957 -9.129 -10.176 1.00 82.06 81 LYS A O 1
ATOM 630 N N . GLY A 1 82 ? -9.314 -8.867 -8.017 1.00 67.25 82 GLY A N 1
ATOM 631 C CA . GLY A 1 82 ? -8.599 -7.597 -8.184 1.00 67.25 82 GLY A CA 1
ATOM 632 C C . GLY A 1 82 ? -9.555 -6.425 -8.345 1.00 67.25 82 GLY A C 1
ATOM 633 O O . GLY A 1 82 ? -9.181 -5.496 -9.092 1.00 67.25 82 GLY A O 1
#

Foldseek 3Di:
DDDDDDDPPPDDDWDKDKFKAQDDVVCVVVVHDSDDGDDDDDVVGDMDIDMDTPDDPDDDDDQWDWDDPVPPDIDTPHHRVD